Protein AF-A0A9Q0Y7B9-F1 (afdb_monomer)

Nearest PDB structures (foldseek):
  5cr4-assembly1_A  TM=9.325E-01  e=7.398E-06  synthetic construct
  2f7t-assembly1_A-2  TM=8.820E-01  e=1.688E-02  Drosophila mauritiana
  3hos-assembly1_B  TM=8.143E-01  e=3.366E-02  Drosophila mauritiana
  2x74-assembly2_A  TM=7.247E-01  e=6.266E-02  Human spumaretrovirus
  6v3k-assembly1_A-2  TM=7.077E-01  e=2.326E-01  Saccharolobus solfataricus P2

Foldseek 3Di:
DDPQDDFDDDDDPDDDALVNVLVCCVPGVVVRCCVRANPHADEAEDAPDNNCVPPVNVVSCVVVVHHYDDDDHPPPVPDVVVVD

pLDDT: mean 88.16, std 7.99, range [66.19, 97.75]

Secondary structure (DSSP, 8-state):
-BTTBPPPP----S---HHHHHHHIIIIIHHHHHHHHTT---EE-----TTTSSHHHHHHHHHTTPEEP---TT-GGG-GGGG-

Structure (mmCIF, N/CA/C/O b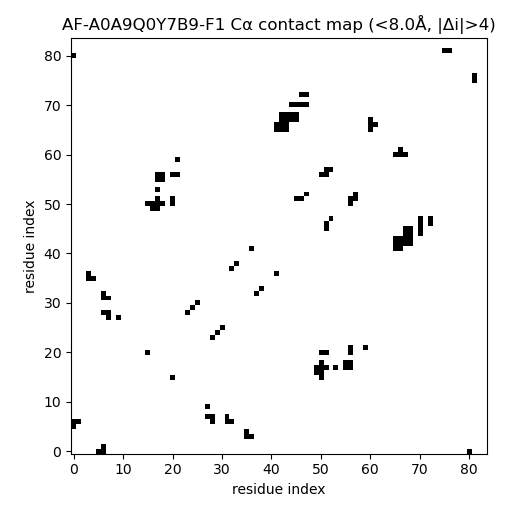ackbone):
data_AF-A0A9Q0Y7B9-F1
#
_entry.id   AF-A0A9Q0Y7B9-F1
#
loop_
_atom_site.group_PDB
_atom_site.id
_atom_site.type_symbol
_atom_site.label_atom_id
_atom_site.label_alt_id
_atom_site.label_comp_id
_atom_site.label_asym_id
_atom_site.label_entity_id
_atom_site.label_seq_id
_atom_site.pdbx_PDB_ins_code
_atom_site.Cartn_x
_atom_site.Cartn_y
_atom_site.Cartn_z
_atom_site.occupancy
_atom_site.B_iso_or_equiv
_atom_site.auth_seq_id
_atom_site.auth_comp_id
_atom_site.auth_asym_id
_atom_site.auth_atom_id
_atom_site.pdbx_PDB_model_num
ATOM 1 N N . MET A 1 1 ? 10.058 4.940 -2.871 1.00 77.25 1 MET A N 1
ATOM 2 C CA . MET A 1 1 ? 11.133 4.595 -3.834 1.00 77.25 1 MET A CA 1
ATOM 3 C C . MET A 1 1 ? 10.869 3.206 -4.374 1.00 77.25 1 MET A C 1
ATOM 5 O O . MET A 1 1 ? 10.110 2.480 -3.750 1.00 77.25 1 MET A O 1
ATOM 9 N N . SER A 1 2 ? 11.480 2.839 -5.490 1.00 86.44 2 SER A N 1
ATOM 10 C CA . SER A 1 2 ? 11.279 1.535 -6.105 1.00 86.44 2 SER A CA 1
ATOM 11 C C . SER A 1 2 ? 12.507 1.138 -6.933 1.00 86.44 2 SER A C 1
ATOM 13 O O . SER A 1 2 ? 13.349 1.991 -7.223 1.00 86.44 2 SER A O 1
ATOM 15 N N . SER A 1 3 ? 12.611 -0.125 -7.349 1.00 84.69 3 SER A N 1
ATOM 16 C CA . SER A 1 3 ? 13.691 -0.577 -8.243 1.00 84.69 3 SER A CA 1
ATOM 17 C C . SER A 1 3 ? 13.673 0.119 -9.611 1.00 84.69 3 SER A C 1
ATOM 19 O O . SER A 1 3 ? 14.720 0.256 -10.236 1.00 84.69 3 SER A O 1
ATOM 21 N N . ALA A 1 4 ? 12.505 0.593 -10.056 1.00 83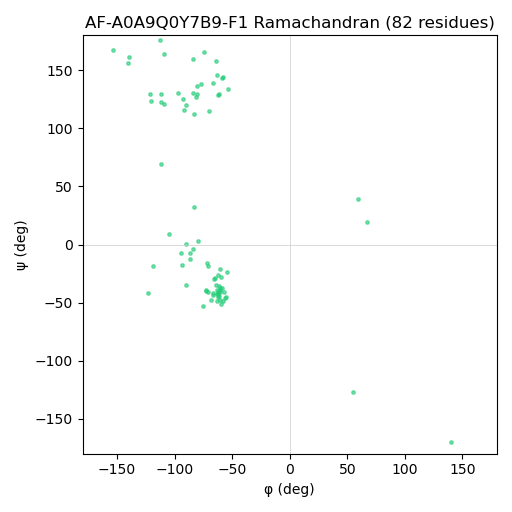.19 4 ALA A N 1
ATOM 22 C CA . ALA A 1 4 ? 12.323 1.306 -11.319 1.00 83.19 4 ALA A CA 1
ATOM 23 C C . ALA A 1 4 ? 12.583 2.822 -11.207 1.00 83.19 4 ALA A C 1
ATOM 25 O O . ALA A 1 4 ? 12.608 3.523 -12.216 1.00 83.19 4 ALA A O 1
ATOM 26 N N . GLY A 1 5 ? 12.784 3.346 -9.991 1.00 84.31 5 GLY A N 1
ATOM 27 C CA . GLY A 1 5 ? 13.047 4.763 -9.754 1.00 84.31 5 GLY A CA 1
ATOM 28 C C . GLY A 1 5 ? 12.345 5.333 -8.524 1.00 84.31 5 GLY A C 1
ATOM 29 O O . GLY A 1 5 ? 11.777 4.622 -7.688 1.00 84.31 5 GLY A O 1
ATOM 30 N N . VAL A 1 6 ? 12.402 6.659 -8.396 1.00 82.94 6 VAL A N 1
ATOM 31 C CA . VAL A 1 6 ? 11.838 7.390 -7.256 1.00 82.94 6 VAL A CA 1
ATOM 32 C C . VAL A 1 6 ? 10.342 7.636 -7.476 1.00 82.94 6 VAL A C 1
ATOM 34 O O . VAL A 1 6 ? 9.918 8.106 -8.527 1.00 82.94 6 VAL A O 1
ATOM 37 N N . VAL A 1 7 ? 9.556 7.306 -6.452 1.00 83.00 7 VAL A N 1
ATOM 38 C CA . VAL A 1 7 ? 8.107 7.556 -6.360 1.00 83.00 7 VAL A CA 1
ATOM 39 C C . VAL A 1 7 ? 7.883 8.982 -5.845 1.00 83.00 7 VAL A C 1
ATOM 41 O O . VAL A 1 7 ? 8.788 9.555 -5.239 1.00 83.00 7 VAL A O 1
ATOM 44 N N . LEU A 1 8 ? 6.703 9.566 -6.065 1.00 85.50 8 LEU A N 1
ATOM 45 C CA . LEU A 1 8 ? 6.405 10.927 -5.620 1.00 85.50 8 LEU A CA 1
ATOM 46 C C . LEU A 1 8 ? 6.665 11.132 -4.112 1.00 85.50 8 LEU A C 1
ATOM 48 O O . LEU A 1 8 ? 6.236 10.335 -3.277 1.00 85.50 8 LEU A O 1
ATOM 52 N N . LEU A 1 9 ? 7.331 12.238 -3.767 1.00 84.25 9 LEU A N 1
ATOM 53 C CA . LEU A 1 9 ? 7.520 12.680 -2.387 1.00 84.25 9 LEU A CA 1
ATOM 54 C C . LEU A 1 9 ? 6.367 13.603 -1.975 1.00 84.25 9 LEU A C 1
ATOM 56 O O . LEU A 1 9 ? 6.175 14.661 -2.574 1.00 84.25 9 LEU A O 1
ATOM 60 N N . CYS A 1 10 ? 5.626 13.221 -0.935 1.00 82.81 10 CYS A N 1
ATOM 61 C CA . CYS A 1 10 ? 4.529 14.017 -0.387 1.00 82.81 10 CYS A CA 1
ATOM 62 C C . CYS A 1 10 ? 4.882 14.534 1.016 1.00 82.81 10 CYS A C 1
ATOM 64 O O . CYS A 1 10 ? 5.175 13.753 1.919 1.00 82.81 10 CYS A O 1
ATOM 66 N N . PHE A 1 11 ? 4.850 15.858 1.206 1.00 85.06 11 PHE A N 1
ATOM 67 C CA . PHE A 1 11 ? 5.077 16.488 2.509 1.00 85.06 11 PHE A CA 1
ATOM 68 C C . PHE A 1 11 ? 3.756 16.676 3.249 1.00 85.06 11 PHE A C 1
ATOM 70 O O . PHE A 1 11 ? 2.911 17.474 2.841 1.00 85.06 11 PHE A O 1
ATOM 77 N N . ILE A 1 12 ? 3.607 15.992 4.381 1.00 84.00 12 ILE A N 1
ATOM 78 C CA . ILE A 1 12 ? 2.379 16.021 5.176 1.00 84.00 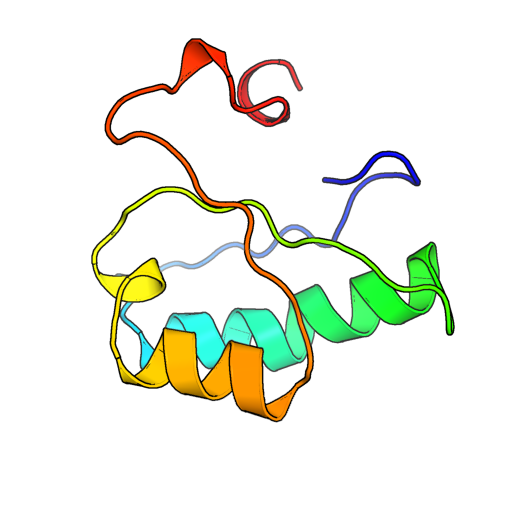12 ILE A CA 1
ATOM 79 C C . ILE A 1 12 ? 2.645 16.803 6.459 1.00 84.00 12 ILE A C 1
ATOM 81 O O . ILE A 1 12 ? 3.529 16.467 7.242 1.00 84.00 12 ILE A O 1
ATOM 85 N N . LYS A 1 13 ? 1.882 17.882 6.667 1.00 82.94 13 LYS A N 1
ATOM 86 C CA . LYS A 1 13 ? 2.044 18.778 7.827 1.00 82.94 13 LYS A CA 1
ATOM 87 C C . LYS A 1 13 ? 1.274 18.321 9.069 1.00 82.94 13 LYS A C 1
ATOM 89 O O . LYS A 1 13 ? 1.484 18.868 10.147 1.00 82.94 13 LYS A O 1
ATOM 94 N N . SER A 1 14 ? 0.363 17.364 8.921 1.00 84.19 14 SER A N 1
ATOM 95 C CA . SER A 1 14 ? -0.505 16.860 9.986 1.00 84.19 14 SER A CA 1
ATOM 96 C C . SER A 1 14 ? -0.119 15.449 10.419 1.00 84.19 14 SER A C 1
ATOM 98 O O . SER A 1 14 ? 0.571 14.720 9.710 1.00 84.19 14 SER A O 1
ATOM 100 N N . ARG A 1 15 ? -0.615 15.030 11.588 1.00 87.50 15 ARG A N 1
ATOM 101 C CA . ARG A 1 15 ? -0.506 13.634 12.019 1.00 87.50 15 ARG A CA 1
ATOM 102 C C . ARG A 1 15 ? -1.241 12.734 11.025 1.00 87.50 15 ARG A C 1
ATOM 104 O O . ARG A 1 15 ? -2.406 12.979 10.721 1.00 87.50 15 ARG A O 1
ATOM 111 N N . ILE A 1 16 ? -0.563 11.691 10.565 1.00 91.12 16 ILE A N 1
ATOM 112 C CA . ILE A 1 16 ? -1.130 10.708 9.644 1.00 91.12 16 ILE A CA 1
ATOM 113 C C . ILE A 1 16 ? -1.962 9.707 10.450 1.00 91.12 16 ILE A C 1
ATOM 115 O O . ILE A 1 16 ? -1.494 9.133 11.435 1.00 91.12 16 ILE A O 1
ATOM 119 N N . ASN A 1 17 ? -3.213 9.524 10.040 1.00 94.31 17 ASN A N 1
ATOM 120 C CA . ASN A 1 17 ? -4.071 8.426 10.474 1.00 94.31 17 ASN A CA 1
ATOM 121 C C . ASN A 1 17 ? -4.341 7.496 9.279 1.00 94.31 17 ASN A C 1
ATOM 123 O O . ASN A 1 17 ? -3.920 7.788 8.163 1.00 94.31 17 ASN A O 1
ATOM 127 N N . ALA A 1 18 ? -5.048 6.389 9.505 1.00 94.94 18 ALA A N 1
ATOM 128 C CA . ALA A 1 18 ? -5.321 5.412 8.451 1.00 94.94 18 ALA A CA 1
ATOM 129 C C . ALA A 1 18 ? -6.074 6.002 7.242 1.00 94.94 18 ALA A C 1
ATOM 131 O O . ALA A 1 18 ? -5.761 5.650 6.113 1.00 94.94 18 ALA A O 1
ATOM 132 N N . ALA A 1 19 ? -7.021 6.921 7.459 1.00 95.38 19 ALA A N 1
ATOM 133 C CA . ALA A 1 19 ? -7.785 7.536 6.370 1.00 95.38 19 ALA A CA 1
ATOM 134 C C . ALA A 1 19 ? -6.904 8.448 5.502 1.00 95.38 19 ALA A C 1
ATOM 136 O O . ALA A 1 19 ? -6.870 8.294 4.288 1.00 95.38 19 ALA A O 1
ATOM 137 N N . ILE A 1 20 ? -6.115 9.325 6.132 1.00 94.44 20 ILE A N 1
ATOM 138 C CA . ILE A 1 20 ? -5.151 10.185 5.426 1.00 94.44 20 ILE A CA 1
ATOM 139 C C . ILE A 1 20 ? -4.122 9.326 4.685 1.00 94.44 20 ILE A C 1
ATOM 141 O O . ILE A 1 20 ? -3.731 9.644 3.568 1.00 94.44 20 ILE A O 1
ATOM 145 N N . TYR A 1 21 ? -3.683 8.223 5.294 1.00 95.12 21 TYR A N 1
ATOM 146 C CA . TYR A 1 21 ? -2.762 7.296 4.647 1.00 95.12 21 TYR A CA 1
ATOM 147 C C . TYR A 1 21 ? -3.359 6.673 3.380 1.00 95.12 21 TYR A C 1
ATOM 149 O O . TYR A 1 21 ? -2.696 6.654 2.350 1.00 95.12 21 TYR A O 1
ATOM 157 N N . GLN A 1 22 ? -4.621 6.245 3.417 1.00 96.12 22 GLN A N 1
ATOM 158 C CA . GLN A 1 22 ? -5.316 5.721 2.237 1.00 96.12 22 GLN A CA 1
ATOM 159 C C . GLN A 1 22 ? -5.448 6.777 1.134 1.00 96.12 22 GLN A C 1
ATOM 161 O O . GLN A 1 22 ? -5.181 6.467 -0.020 1.00 96.12 22 GLN A O 1
ATOM 166 N N . GLU A 1 23 ? -5.749 8.035 1.473 1.00 95.31 23 GLU A N 1
ATOM 167 C CA . GLU A 1 23 ? -5.745 9.137 0.494 1.00 95.31 23 GLU A CA 1
ATOM 168 C C . GLU A 1 23 ? -4.362 9.334 -0.146 1.00 95.31 23 GLU A C 1
ATOM 170 O O . GLU A 1 23 ? -4.252 9.621 -1.338 1.00 95.31 23 GLU A O 1
ATOM 175 N N . ILE A 1 24 ? -3.288 9.159 0.629 1.00 93.94 24 ILE A N 1
ATOM 176 C CA . ILE A 1 24 ? -1.923 9.247 0.107 1.00 93.94 24 ILE A CA 1
ATOM 177 C C . ILE A 1 24 ? -1.634 8.099 -0.862 1.00 93.94 24 ILE A C 1
ATOM 179 O O . ILE A 1 24 ? -1.039 8.324 -1.920 1.00 93.94 24 ILE A O 1
ATOM 183 N N . LEU A 1 25 ? -2.046 6.879 -0.515 1.00 94.62 25 LEU A N 1
ATOM 184 C CA . LEU A 1 25 ? -1.889 5.719 -1.386 1.00 94.62 25 LEU A CA 1
ATOM 185 C C . LEU A 1 25 ? -2.649 5.918 -2.705 1.00 94.62 25 LEU A C 1
ATOM 187 O O . LEU A 1 25 ? -2.064 5.773 -3.779 1.00 94.62 25 LEU A O 1
ATOM 191 N N . GLU A 1 26 ? -3.904 6.348 -2.615 1.00 96.19 26 GLU A N 1
ATOM 192 C CA . GLU A 1 26 ? -4.789 6.596 -3.751 1.00 96.19 26 GLU A CA 1
ATOM 193 C C . GLU A 1 26 ? -4.223 7.652 -4.708 1.00 96.19 26 GLU A C 1
ATOM 195 O O . GLU A 1 26 ? -4.124 7.441 -5.915 1.00 96.19 26 GLU A O 1
ATOM 200 N N . HIS A 1 27 ? -3.820 8.808 -4.175 1.00 93.88 27 HIS A N 1
ATOM 201 C CA . HIS A 1 27 ? -3.504 9.970 -5.004 1.00 93.88 27 HIS A CA 1
ATOM 202 C C . HIS A 1 27 ? -2.030 10.094 -5.382 1.00 93.88 27 HIS A C 1
ATOM 204 O O . HIS A 1 27 ? -1.705 10.825 -6.319 1.00 93.88 27 HIS A O 1
ATOM 210 N N . PHE A 1 28 ? -1.129 9.409 -4.676 1.00 92.12 28 PHE A N 1
ATOM 211 C CA . PHE A 1 28 ? 0.308 9.526 -4.922 1.00 92.12 28 PHE A CA 1
ATOM 212 C C . PHE A 1 28 ? 0.977 8.192 -5.234 1.00 92.12 28 PHE A C 1
ATOM 214 O O . PHE A 1 28 ? 1.815 8.149 -6.139 1.00 92.12 28 PHE A O 1
ATOM 221 N N . MET A 1 29 ? 0.627 7.113 -4.529 1.00 93.25 29 MET A N 1
ATOM 222 C CA . MET A 1 29 ? 1.254 5.809 -4.757 1.00 93.25 29 MET A CA 1
ATOM 223 C C . MET A 1 29 ? 0.739 5.163 -6.046 1.00 93.25 29 MET A C 1
ATOM 225 O O . MET A 1 29 ? 1.567 4.876 -6.909 1.00 93.25 29 MET A O 1
ATOM 229 N N . LEU A 1 30 ? -0.582 5.028 -6.236 1.00 93.56 30 LEU A N 1
ATOM 230 C CA . LEU A 1 30 ? -1.146 4.372 -7.427 1.00 93.56 30 LEU A CA 1
ATOM 231 C C . LEU A 1 30 ? -0.714 5.033 -8.748 1.00 93.56 30 LEU A C 1
ATOM 233 O O . LEU A 1 30 ? -0.206 4.319 -9.611 1.00 93.56 30 LEU A O 1
ATOM 237 N N . PRO A 1 31 ? -0.786 6.371 -8.923 1.00 93.88 31 PRO A N 1
ATOM 238 C CA . PRO A 1 31 ? -0.349 6.995 -10.175 1.00 93.88 31 PRO A CA 1
ATOM 239 C C . PRO A 1 31 ? 1.158 6.853 -10.413 1.00 93.88 31 PRO A C 1
ATOM 241 O O . PRO A 1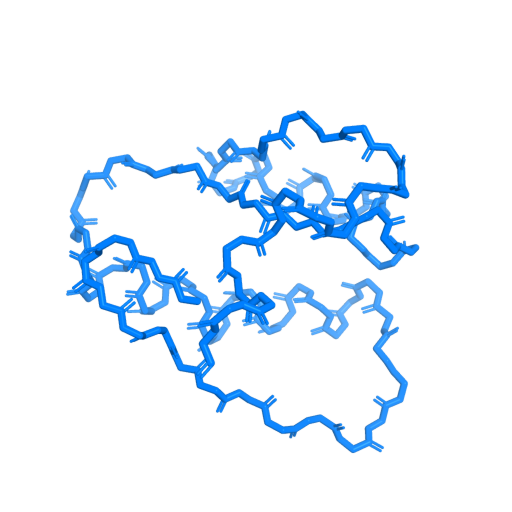 31 ? 1.622 6.816 -11.551 1.00 93.88 31 PRO A O 1
ATOM 244 N N . SER A 1 32 ? 1.948 6.790 -9.337 1.00 92.06 32 SER A N 1
ATOM 245 C CA . SER A 1 32 ? 3.386 6.553 -9.459 1.00 92.06 32 SER A CA 1
ATOM 246 C C . SER A 1 32 ? 3.686 5.109 -9.843 1.00 92.06 32 SER A C 1
ATOM 248 O O . SER A 1 32 ? 4.592 4.881 -10.639 1.00 92.06 32 SER A O 1
ATOM 250 N N . ALA A 1 33 ? 2.946 4.150 -9.284 1.00 92.31 33 ALA A N 1
ATOM 251 C CA . ALA A 1 33 ? 3.069 2.742 -9.625 1.00 92.31 33 ALA A CA 1
ATOM 252 C C . ALA A 1 33 ? 2.691 2.512 -11.092 1.00 92.31 33 ALA A C 1
ATOM 254 O O . ALA A 1 33 ? 3.501 1.959 -11.825 1.00 92.31 33 ALA A O 1
ATOM 255 N N . ASP A 1 34 ? 1.559 3.053 -11.545 1.00 93.12 34 ASP A N 1
ATOM 256 C CA . ASP A 1 34 ? 1.130 3.008 -12.949 1.00 93.12 34 ASP A CA 1
ATOM 257 C C . ASP A 1 34 ? 2.200 3.589 -13.890 1.00 93.12 34 ASP A C 1
ATOM 259 O O . ASP A 1 34 ? 2.606 2.967 -14.868 1.00 93.12 34 ASP A O 1
ATOM 263 N N . LYS A 1 35 ? 2.784 4.740 -13.539 1.00 93.19 35 LYS A N 1
ATOM 264 C CA . LYS A 1 35 ? 3.855 5.348 -14.340 1.00 93.19 35 LYS A CA 1
ATOM 265 C C . LYS A 1 35 ? 5.138 4.507 -14.408 1.00 93.19 35 LYS A C 1
ATOM 267 O O . LYS A 1 35 ? 5.856 4.583 -15.406 1.00 93.19 35 LYS A O 1
ATOM 272 N N . LEU A 1 36 ? 5.488 3.800 -13.335 1.00 92.44 36 LEU A N 1
ATOM 273 C CA . LEU A 1 36 ? 6.752 3.059 -13.227 1.00 92.44 36 LEU A CA 1
ATOM 274 C C . LEU A 1 36 ? 6.642 1.617 -13.727 1.00 92.44 36 LEU A C 1
ATOM 276 O O . LEU A 1 36 ? 7.606 1.091 -14.279 1.00 92.44 36 LEU A O 1
ATOM 280 N N . TYR A 1 37 ? 5.488 0.995 -13.515 1.00 91.56 37 TYR A N 1
ATOM 281 C CA . TYR A 1 37 ? 5.260 -0.431 -13.713 1.00 91.56 37 TYR A CA 1
ATOM 282 C C . TYR A 1 37 ? 4.194 -0.725 -14.772 1.00 91.56 37 TYR A C 1
ATOM 284 O O . TYR A 1 37 ? 4.188 -1.827 -15.317 1.00 91.56 37 TYR A O 1
ATOM 292 N N . GLY A 1 38 ? 3.345 0.247 -15.124 1.00 91.06 38 GLY A N 1
ATOM 293 C CA . GLY A 1 38 ? 2.194 0.029 -15.998 1.00 91.06 38 GLY A CA 1
ATOM 294 C C . GLY A 1 38 ? 1.311 -1.087 -15.448 1.00 91.06 38 GLY A C 1
ATOM 295 O O . GLY A 1 38 ? 0.982 -1.095 -14.265 1.00 91.06 38 GLY A O 1
ATOM 296 N N . ASP A 1 39 ? 1.020 -2.075 -16.293 1.00 89.69 39 ASP A N 1
ATOM 297 C CA . ASP A 1 39 ? 0.210 -3.247 -15.938 1.00 89.69 39 ASP A CA 1
ATOM 298 C C . ASP A 1 39 ? 0.983 -4.332 -15.157 1.00 89.69 39 ASP A C 1
ATOM 300 O O . ASP A 1 39 ? 0.448 -5.412 -14.909 1.00 89.69 39 ASP A O 1
ATOM 304 N N . ALA 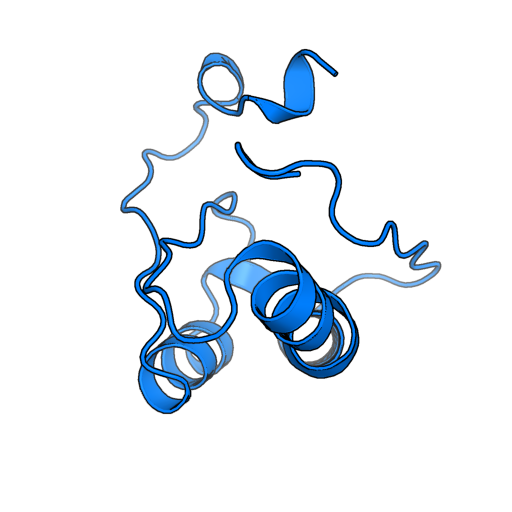A 1 40 ? 2.261 -4.115 -14.824 1.00 90.19 40 ALA A N 1
ATOM 305 C CA . ALA A 1 40 ? 3.048 -5.107 -14.098 1.00 90.19 40 ALA A CA 1
ATOM 306 C C . ALA A 1 40 ? 2.702 -5.133 -12.601 1.00 90.19 40 ALA A C 1
ATOM 308 O O . ALA A 1 40 ? 2.607 -4.093 -11.946 1.00 90.19 40 ALA A O 1
ATOM 309 N N . ASP A 1 41 ? 2.611 -6.342 -12.043 1.00 90.69 41 ASP A N 1
ATOM 310 C CA . ASP A 1 41 ? 2.402 -6.542 -10.611 1.00 90.69 41 ASP A CA 1
ATOM 311 C C . ASP A 1 41 ? 3.571 -5.992 -9.780 1.00 90.69 41 ASP A C 1
ATOM 313 O O . ASP A 1 41 ? 4.746 -6.087 -10.158 1.00 90.69 41 ASP A O 1
ATOM 317 N N . PHE A 1 42 ? 3.256 -5.481 -8.589 1.00 92.31 42 PHE A N 1
ATOM 318 C CA . PHE A 1 42 ? 4.245 -5.041 -7.610 1.00 92.31 42 PHE A CA 1
ATOM 319 C C . PHE A 1 42 ? 3.845 -5.425 -6.182 1.00 92.31 42 PHE A C 1
ATOM 321 O O . PHE A 1 42 ? 2.690 -5.721 -5.880 1.00 92.31 42 PHE A O 1
ATOM 328 N N . ILE A 1 43 ? 4.836 -5.409 -5.290 1.00 93.12 43 ILE A N 1
ATOM 329 C CA . ILE A 1 43 ? 4.657 -5.652 -3.857 1.00 93.12 43 ILE A CA 1
ATOM 330 C C . ILE A 1 43 ? 4.938 -4.345 -3.115 1.00 93.12 43 ILE A C 1
ATOM 332 O O . ILE A 1 43 ? 5.979 -3.720 -3.325 1.00 93.12 43 ILE A O 1
ATOM 336 N N . SER A 1 44 ? 4.017 -3.940 -2.242 1.00 92.00 44 SER A N 1
ATOM 337 C CA . SER A 1 44 ? 4.198 -2.804 -1.336 1.00 92.00 44 SER A CA 1
ATOM 338 C C . SER A 1 44 ? 5.029 -3.220 -0.121 1.00 92.00 44 SER A C 1
ATOM 340 O O . SER A 1 44 ? 4.797 -4.278 0.459 1.00 92.00 44 SER A O 1
ATOM 342 N N . GLN A 1 45 ? 5.985 -2.388 0.288 1.00 91.25 45 GLN A N 1
ATOM 343 C CA . GLN A 1 45 ? 6.726 -2.546 1.539 1.00 91.25 45 GLN A CA 1
ATOM 344 C C . GLN A 1 45 ? 6.504 -1.303 2.401 1.00 91.25 45 GLN A C 1
ATOM 346 O O . GLN A 1 45 ? 6.815 -0.187 1.982 1.00 91.25 45 GLN A O 1
ATOM 351 N N . GLU A 1 46 ? 6.008 -1.503 3.620 1.00 89.12 46 GLU A N 1
ATOM 352 C CA . GLU A 1 46 ? 5.729 -0.441 4.586 1.00 89.12 46 GLU A CA 1
ATOM 353 C C . GLU A 1 46 ? 6.123 -0.868 6.007 1.00 89.12 46 GLU A C 1
ATOM 355 O O . GLU A 1 46 ? 6.238 -2.056 6.312 1.00 89.12 46 GLU A O 1
ATOM 360 N N . ASP A 1 47 ? 6.381 0.107 6.881 1.00 86.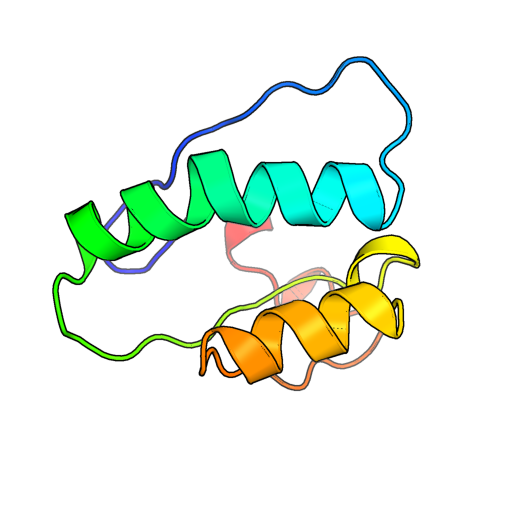00 47 ASP A N 1
ATOM 361 C CA . ASP A 1 47 ? 6.644 -0.166 8.293 1.00 86.00 47 ASP A CA 1
ATOM 362 C C . ASP A 1 47 ? 5.353 -0.534 9.049 1.00 86.00 47 ASP A C 1
ATOM 364 O O . ASP A 1 47 ? 4.235 -0.301 8.589 1.00 86.00 47 ASP A O 1
ATOM 368 N N . LEU A 1 48 ? 5.489 -1.086 10.255 1.00 86.06 48 LEU A N 1
ATOM 369 C CA . LEU A 1 48 ? 4.344 -1.532 11.054 1.00 86.06 48 LEU A CA 1
ATOM 370 C C . LEU A 1 48 ? 3.672 -0.405 11.861 1.00 86.06 48 LEU A C 1
ATOM 372 O O . LEU A 1 48 ? 3.176 -0.644 12.966 1.00 86.06 48 LEU A O 1
ATOM 376 N N . THR A 1 49 ? 3.652 0.834 11.363 1.00 86.44 49 THR A N 1
ATOM 377 C CA . THR A 1 49 ? 2.977 1.923 12.084 1.00 86.44 49 THR A CA 1
ATOM 378 C C . THR A 1 49 ? 1.458 1.684 12.195 1.00 86.44 49 THR A C 1
ATOM 380 O O . THR A 1 49 ? 0.859 0.939 11.408 1.00 86.44 49 THR A O 1
ATOM 383 N N . PRO A 1 50 ? 0.771 2.307 13.177 1.00 90.25 50 PRO A N 1
ATOM 384 C CA . PRO A 1 50 ? -0.661 2.075 13.388 1.00 90.25 50 PRO A CA 1
ATOM 385 C C . PRO A 1 50 ? -1.559 2.422 12.191 1.00 90.25 50 PRO A C 1
ATOM 387 O O . PRO A 1 50 ? -2.628 1.835 12.047 1.00 90.25 50 PRO A O 1
ATOM 390 N N . ALA A 1 51 ? -1.159 3.375 11.341 1.00 92.19 51 ALA A N 1
ATOM 391 C CA . ALA A 1 51 ? -1.923 3.741 10.146 1.00 92.19 51 ALA A CA 1
ATOM 392 C C . ALA A 1 51 ? -1.824 2.665 9.050 1.00 92.19 51 ALA A C 1
ATOM 394 O O . ALA A 1 51 ? -2.833 2.339 8.428 1.00 92.19 51 ALA A O 1
ATOM 395 N N . HIS A 1 52 ? -0.637 2.086 8.876 1.00 90.88 52 HIS A N 1
ATOM 396 C CA . HIS A 1 52 ? -0.328 1.038 7.898 1.00 90.88 52 HIS A CA 1
ATOM 397 C C . HIS A 1 52 ? -0.978 -0.299 8.283 1.00 90.88 52 HIS A C 1
ATOM 399 O O . HIS A 1 52 ? -1.596 -0.995 7.483 1.00 90.88 52 HIS A O 1
ATOM 405 N N . THR A 1 53 ? -0.947 -0.623 9.577 1.00 91.50 53 THR A N 1
ATOM 406 C CA . THR A 1 53 ? -1.497 -1.881 10.108 1.00 91.50 53 THR A CA 1
ATOM 407 C C . THR A 1 53 ? -3.004 -1.843 10.386 1.00 91.50 53 THR A C 1
ATOM 409 O O . THR A 1 53 ? -3.587 -2.874 10.745 1.00 91.50 53 THR A O 1
ATOM 412 N N . ALA A 1 54 ? -3.656 -0.687 10.209 1.00 95.06 54 ALA A N 1
ATOM 413 C CA . ALA A 1 54 ? -5.088 -0.526 10.429 1.00 95.06 54 ALA A CA 1
ATOM 414 C C . ALA A 1 54 ? -5.910 -1.469 9.539 1.00 95.06 54 ALA A C 1
ATOM 416 O O . ALA A 1 54 ? -5.596 -1.694 8.371 1.00 95.06 54 ALA A O 1
ATOM 417 N N . LYS A 1 55 ? -7.025 -1.985 10.073 1.00 96.38 55 LYS A N 1
ATOM 418 C CA . LYS A 1 55 ? -7.908 -2.896 9.327 1.00 96.38 55 LYS A CA 1
ATOM 419 C C . LYS A 1 55 ? -8.408 -2.275 8.020 1.00 96.38 55 LYS A C 1
ATOM 421 O O . LYS A 1 55 ? -8.435 -2.964 7.011 1.00 96.38 55 LYS A O 1
ATOM 426 N N . SER A 1 56 ? -8.771 -0.992 8.039 1.00 97.38 56 SER A N 1
ATOM 427 C CA . SER A 1 56 ? -9.220 -0.278 6.840 1.00 97.38 56 SER A CA 1
ATOM 428 C C . SER A 1 56 ? -8.120 -0.179 5.784 1.00 97.38 56 SER A C 1
ATOM 430 O O . SER A 1 56 ? -8.405 -0.378 4.613 1.00 97.38 56 SER A O 1
AT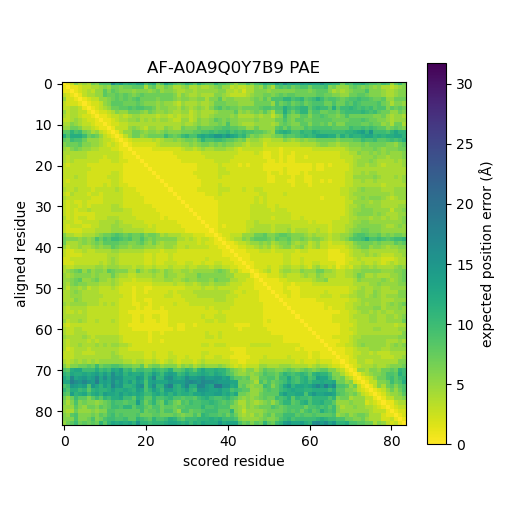OM 432 N N . THR A 1 57 ? -6.868 0.039 6.188 1.00 96.62 57 THR A N 1
ATOM 433 C CA . THR A 1 57 ? -5.724 0.087 5.265 1.00 96.62 57 THR A CA 1
ATOM 434 C C . THR A 1 57 ? -5.461 -1.281 4.643 1.00 96.62 57 THR A C 1
ATOM 436 O O . THR A 1 57 ? -5.295 -1.387 3.434 1.00 96.62 57 THR A O 1
ATOM 439 N N . LYS A 1 58 ? -5.537 -2.358 5.436 1.00 95.00 58 LYS A N 1
ATOM 440 C CA . LYS A 1 58 ? -5.451 -3.730 4.909 1.00 95.00 58 LYS A CA 1
ATOM 441 C C . LYS A 1 58 ? -6.574 -4.045 3.919 1.00 95.00 58 LYS A C 1
ATOM 443 O O . LYS A 1 58 ? -6.330 -4.698 2.912 1.00 95.00 58 LYS A O 1
ATOM 448 N N . THR A 1 59 ? -7.799 -3.602 4.203 1.00 97.25 59 THR A N 1
ATOM 449 C CA . THR A 1 59 ? -8.922 -3.728 3.263 1.00 97.25 59 THR A CA 1
ATOM 450 C C . THR A 1 59 ? -8.649 -2.948 1.981 1.00 97.25 59 THR A C 1
ATOM 452 O O . THR A 1 59 ? -8.795 -3.526 0.915 1.00 97.25 59 THR A O 1
ATOM 455 N N . TRP A 1 60 ? -8.156 -1.710 2.077 1.00 97.75 60 TRP A N 1
ATOM 456 C CA . TRP A 1 60 ? -7.804 -0.902 0.909 1.00 97.75 60 TRP A CA 1
ATOM 457 C C . TRP A 1 60 ? -6.792 -1.619 0.000 1.00 97.75 60 TRP A C 1
ATOM 459 O O . TRP A 1 60 ? -7.028 -1.710 -1.199 1.00 97.75 60 TRP A O 1
ATOM 469 N N . PHE A 1 61 ? -5.724 -2.213 0.549 1.00 96.50 61 PHE A N 1
ATOM 470 C CA . PHE A 1 61 ? -4.759 -2.978 -0.257 1.00 96.50 61 PHE A CA 1
ATOM 471 C C . PHE A 1 61 ? -5.386 -4.199 -0.939 1.00 96.50 61 PHE A C 1
ATOM 473 O O . PHE A 1 61 ? -5.135 -4.434 -2.120 1.00 96.50 61 PHE A O 1
ATOM 480 N N . ASN A 1 62 ? -6.232 -4.947 -0.222 1.00 96.25 62 ASN A N 1
ATOM 481 C CA . ASN A 1 62 ? -6.939 -6.095 -0.792 1.00 96.25 62 ASN A CA 1
ATOM 482 C C . ASN A 1 62 ? -7.894 -5.684 -1.922 1.00 96.25 62 ASN A C 1
ATOM 484 O O . ASN A 1 62 ? -7.930 -6.354 -2.951 1.00 96.25 62 ASN A O 1
ATOM 488 N N . ASP A 1 63 ? -8.632 -4.586 -1.749 1.00 96.94 63 ASP A N 1
ATOM 489 C CA . ASP A 1 63 ? -9.582 -4.078 -2.747 1.00 96.94 63 ASP A CA 1
ATOM 490 C C . ASP A 1 63 ? -8.866 -3.620 -4.030 1.00 96.94 63 ASP A C 1
ATOM 492 O O . ASP A 1 63 ? -9.424 -3.733 -5.120 1.00 96.94 63 ASP A O 1
ATOM 496 N N . HIS A 1 64 ? -7.611 -3.174 -3.912 1.00 94.50 64 HIS A N 1
ATOM 497 C CA . HIS A 1 64 ? -6.751 -2.799 -5.040 1.00 94.50 64 HIS A CA 1
ATOM 498 C C . HIS A 1 64 ? -5.905 -3.960 -5.586 1.00 94.50 64 HIS A C 1
ATOM 500 O O . HIS A 1 64 ? -5.136 -3.761 -6.522 1.00 94.50 64 HIS A O 1
ATOM 506 N N . GLY A 1 65 ? -6.014 -5.167 -5.017 1.00 94.62 65 GLY A N 1
ATOM 507 C CA . GLY A 1 65 ? -5.233 -6.333 -5.444 1.00 94.62 65 GLY A CA 1
ATOM 508 C C . GLY A 1 65 ? -3.728 -6.220 -5.176 1.00 94.62 65 GLY A C 1
ATOM 509 O O . GLY A 1 65 ? -2.939 -6.940 -5.782 1.00 94.62 65 GLY A O 1
ATOM 510 N N . ILE A 1 66 ? -3.314 -5.331 -4.271 1.00 94.94 66 ILE A N 1
ATOM 511 C CA . ILE A 1 66 ? -1.903 -5.064 -3.990 1.00 94.94 66 ILE A CA 1
ATOM 512 C C . ILE A 1 66 ? -1.440 -5.940 -2.832 1.00 94.94 66 ILE A C 1
ATOM 514 O O . ILE A 1 66 ? -1.991 -5.907 -1.730 1.00 94.94 66 ILE A O 1
ATOM 518 N N . THR A 1 67 ? -0.370 -6.698 -3.065 1.00 94.62 67 THR A N 1
ATOM 519 C CA . THR A 1 67 ? 0.265 -7.497 -2.015 1.00 94.62 67 THR A CA 1
ATOM 520 C C . THR A 1 67 ? 1.179 -6.617 -1.169 1.00 94.62 67 THR A C 1
ATOM 522 O O . THR A 1 67 ? 2.046 -5.924 -1.700 1.00 94.62 67 THR A O 1
ATOM 525 N N . VAL A 1 68 ? 1.021 -6.678 0.154 1.00 92.81 68 VAL A N 1
ATOM 526 C CA . VAL A 1 68 ? 1.939 -6.050 1.115 1.00 92.81 68 VAL A CA 1
ATOM 527 C C . VAL A 1 68 ? 2.934 -7.100 1.604 1.00 92.81 68 VAL A C 1
ATOM 529 O O . VAL A 1 68 ? 2.541 -8.204 1.986 1.00 92.81 68 VAL A O 1
ATOM 532 N N . LEU A 1 69 ? 4.224 -6.771 1.576 1.00 91.00 69 LEU A N 1
ATOM 533 C CA . LEU A 1 69 ? 5.302 -7.630 2.053 1.00 91.00 69 LEU A CA 1
ATOM 534 C C . LEU A 1 69 ? 5.145 -7.887 3.555 1.00 91.00 69 LEU A C 1
ATOM 536 O O . LEU A 1 69 ? 5.042 -6.947 4.343 1.00 91.00 69 LEU A O 1
ATOM 540 N N . ASP A 1 70 ? 5.186 -9.158 3.959 1.00 84.06 70 ASP A N 1
ATOM 541 C CA . ASP A 1 70 ? 5.191 -9.510 5.378 1.00 84.06 70 ASP A CA 1
ATOM 542 C C . ASP A 1 70 ? 6.537 -9.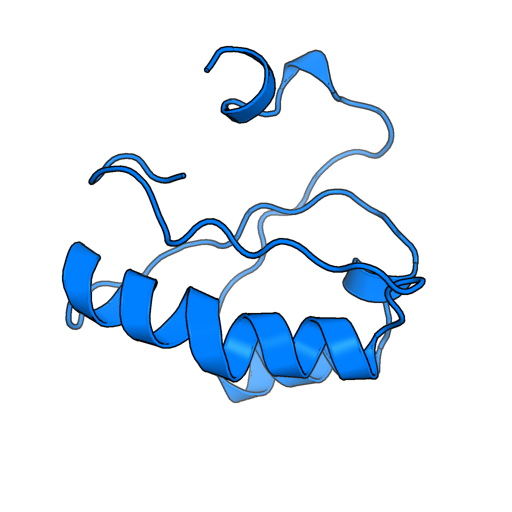114 6.001 1.00 84.06 70 ASP A C 1
ATOM 544 O O . ASP A 1 70 ? 7.598 -9.618 5.614 1.00 84.06 70 ASP A O 1
ATOM 548 N N . TRP A 1 71 ? 6.501 -8.154 6.925 1.00 79.69 71 TRP A N 1
ATOM 549 C CA . TRP A 1 71 ? 7.690 -7.501 7.460 1.00 79.69 71 TRP A CA 1
ATOM 550 C C . TRP A 1 71 ? 7.807 -7.669 8.977 1.00 79.69 71 TRP A C 1
ATOM 552 O O . TRP A 1 71 ? 6.862 -7.347 9.704 1.00 79.69 71 TRP A O 1
ATOM 562 N N . PRO A 1 72 ? 8.966 -8.111 9.500 1.00 74.69 72 PRO A N 1
ATOM 563 C CA . PRO A 1 72 ? 9.177 -8.184 10.939 1.00 74.69 72 PRO A CA 1
ATOM 564 C C . PRO A 1 72 ? 9.207 -6.786 11.574 1.00 74.69 72 PRO A C 1
ATOM 566 O O . PRO A 1 72 ? 9.808 -5.844 11.057 1.00 74.69 72 PRO A O 1
ATOM 569 N N . ALA A 1 73 ? 8.574 -6.653 12.742 1.00 69.94 73 ALA A N 1
ATOM 570 C CA . ALA A 1 73 ? 8.598 -5.413 13.513 1.00 69.94 73 ALA A CA 1
ATOM 571 C C . ALA A 1 73 ? 10.036 -4.998 13.870 1.00 69.94 73 ALA A C 1
ATOM 573 O O . ALA A 1 73 ? 10.855 -5.847 14.216 1.00 69.94 73 ALA A O 1
ATOM 574 N N . ASN A 1 74 ? 10.311 -3.688 13.884 1.00 66.19 74 ASN A N 1
ATOM 575 C CA . ASN A 1 74 ? 11.589 -3.108 14.323 1.00 66.19 74 ASN A CA 1
ATOM 576 C C . ASN A 1 74 ? 12.827 -3.583 13.536 1.00 66.19 74 ASN A C 1
ATOM 578 O O . ASN A 1 74 ? 13.889 -3.781 14.122 1.00 66.19 74 ASN A O 1
ATOM 582 N N . SER A 1 75 ? 12.713 -3.737 12.215 1.00 72.06 75 SER A N 1
ATOM 583 C CA . SER A 1 75 ? 13.859 -3.979 11.320 1.00 72.06 75 SER A CA 1
ATOM 584 C C . SER A 1 75 ? 14.109 -2.783 10.388 1.00 72.06 75 SER A C 1
ATOM 586 O O . SER A 1 75 ? 13.816 -2.883 9.192 1.00 72.06 75 SER A O 1
ATOM 588 N N . PRO A 1 76 ? 14.577 -1.632 10.922 1.00 67.94 76 PRO A N 1
ATOM 589 C CA . PRO A 1 76 ? 14.897 -0.452 10.111 1.00 67.94 76 PRO A CA 1
ATOM 590 C C . PRO A 1 76 ? 16.015 -0.752 9.099 1.00 67.94 76 PRO A C 1
ATOM 592 O O . PRO A 1 76 ? 15.910 -0.394 7.931 1.00 67.94 76 PRO A O 1
ATOM 595 N N . ASP A 1 77 ? 16.984 -1.584 9.501 1.00 76.31 77 ASP A N 1
ATOM 596 C CA . ASP A 1 77 ? 18.140 -2.035 8.715 1.00 76.31 77 ASP A CA 1
ATOM 597 C C . ASP A 1 77 ? 17.786 -2.677 7.370 1.00 76.31 77 ASP A C 1
ATOM 599 O O . ASP A 1 77 ? 18.602 -2.713 6.448 1.00 76.31 77 ASP A O 1
ATOM 603 N N . ARG A 1 78 ? 16.567 -3.200 7.249 1.00 69.25 78 ARG A N 1
ATOM 604 C CA . ARG A 1 78 ? 16.111 -3.878 6.044 1.00 69.25 78 ARG A CA 1
ATOM 605 C C . ARG A 1 78 ? 15.345 -2.952 5.095 1.00 69.25 78 ARG A C 1
ATOM 607 O O . ARG A 1 78 ? 15.034 -3.372 3.985 1.00 69.25 78 ARG A O 1
ATOM 614 N N . ASN A 1 79 ? 15.036 -1.715 5.481 1.00 76.81 79 ASN A N 1
ATOM 615 C CA . ASN A 1 79 ? 14.314 -0.781 4.626 1.00 76.81 79 ASN A CA 1
ATOM 616 C C . ASN A 1 79 ? 15.279 -0.079 3.647 1.00 76.81 79 ASN A C 1
ATOM 618 O O . ASN A 1 79 ? 16.088 0.746 4.075 1.00 76.81 79 ASN A O 1
ATOM 622 N N . PRO A 1 80 ? 15.197 -0.336 2.326 1.00 76.00 80 PRO A N 1
ATOM 623 C CA . PRO A 1 80 ? 16.124 0.255 1.361 1.00 76.00 80 PRO A CA 1
ATOM 624 C C . PRO A 1 80 ? 16.086 1.790 1.329 1.00 76.00 80 PRO A C 1
ATOM 626 O O . PRO A 1 80 ? 17.060 2.402 0.897 1.00 76.00 80 PRO A O 1
ATOM 629 N N . ILE A 1 81 ? 14.994 2.412 1.800 1.00 78.69 81 ILE A N 1
ATOM 630 C CA . ILE A 1 81 ? 14.846 3.876 1.837 1.00 78.69 81 ILE A CA 1
ATOM 631 C C . ILE A 1 81 ? 15.725 4.561 2.868 1.00 78.69 81 ILE A C 1
ATOM 633 O O . ILE A 1 81 ? 15.969 5.752 2.729 1.00 78.69 81 ILE A O 1
ATOM 637 N N . GLU A 1 82 ? 16.237 3.832 3.859 1.00 76.81 82 GLU A N 1
ATOM 638 C CA . GLU A 1 82 ? 17.164 4.410 4.835 1.00 76.81 82 GLU A CA 1
ATOM 639 C C . GLU A 1 82 ? 18.550 4.690 4.235 1.00 76.81 82 GLU A C 1
ATOM 641 O O . GLU A 1 82 ? 19.323 5.447 4.815 1.00 76.81 82 GLU A O 1
ATOM 646 N N . ASN A 1 83 ? 18.862 4.109 3.069 1.00 76.81 83 ASN A N 1
ATOM 647 C CA . ASN A 1 83 ? 20.156 4.248 2.394 1.00 76.81 83 ASN A CA 1
ATOM 648 C C . ASN A 1 83 ? 20.126 5.194 1.175 1.00 76.81 83 ASN A C 1
ATOM 650 O O . ASN A 1 83 ? 21.095 5.219 0.412 1.00 76.81 83 ASN A O 1
ATOM 654 N N . LEU A 1 84 ? 19.024 5.924 0.962 1.00 69.19 84 LEU A N 1
ATOM 655 C CA . LEU A 1 84 ? 18.903 6.976 -0.059 1.00 69.19 84 LEU A CA 1
ATOM 656 C C . LEU A 1 84 ? 19.156 8.363 0.534 1.00 69.19 84 LEU A C 1
ATOM 658 O O . LEU A 1 84 ? 19.789 9.174 -0.178 1.00 69.19 84 LEU A O 1
#

Solvent-accessible surface area (backbone atoms only — not comparable to full-atom values): 5436 Å² total; per-residue (Å²): 108,54,98,84,44,83,49,77,86,80,90,74,94,64,88,80,40,38,66,58,46,48,53,45,42,62,72,41,45,49,61,38,44,42,75,66,47,53,93,53,89,68,72,47,79,73,70,84,47,74,36,60,65,26,69,69,36,50,47,52,33,57,77,68,71,45,46,68,56,91,67,75,81,93,54,68,93,74,46,75,75,82,80,112

Mean predicted aligned error: 4.61 Å

Sequence (84 aa):
MSSAGVVLLCFIKSRINAAIYQEILEHFMLPSADKLYGDADFISQEDLTPAHTAKSTKTWFNDHGITVLDWPANSPDRNPIENL

Organism: NCBI:txid171643

Radius of gyration: 12.78 Å; Cα contacts (8 Å, |Δi|>4): 71; chains: 1; bounding box: 30×28×30 Å

InterPro domains:
  IPR036397 Ribonuclease H superfamily [G3DSA:3.30.420.10] (1-84)
  IPR038717 Tc1-like transposase, DDE domain [PF13358] (7-84)

=== Feature glossary ===
The record interleaves many kinds of information about one protein. Here is each kind framed as the question it answers.

Q: What are the backbone torsion angles?
A: φ (phi) and ψ (psi) are the two rotatable backbone dihedrals per residue: φ is the C(i-1)–N–Cα–C torsion, ψ is the N–Cα–C–N(i+1) torsion, both in degrees on (−180°, 180°]. α-helical residues cluster near (−60°, −45°); β-strand residues near (−120°, +130°). A Ramachandran plot is simply a scatter of (φ, ψ) for every residue.

Q: What is the amino-acid chain?
A: This is the polypeptide sequence — one letter per residue, N-terminus first. Length ranges from a few dozen residues for small domains to over a thousand for large multi-domain proteins.

Q: How mobile is each atom in the crystal?
A: For experimental (PDB) structures, the B-factor (temperature factor) quantifies the positional spread of each atom in the crystal — a combination of thermal vibration and static disorder — in units of Å². High B-factors mark flexible loops or poorly resolved regions; low B-factors mark the rigid, well-ordered core.

Q: Are the domains correctly placed relat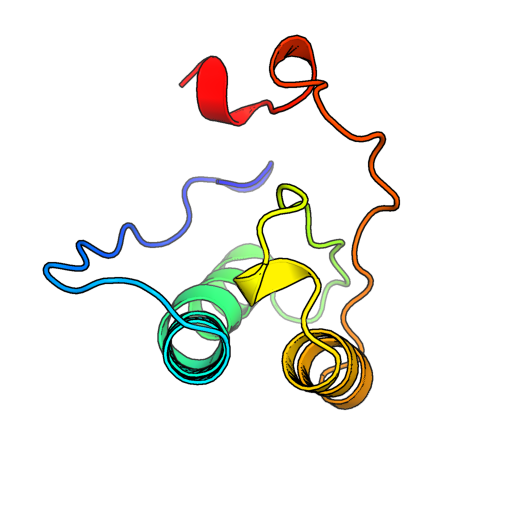ive to each other?
A: Predicted Aligned Error (PAE) is an AlphaFold confidence matrix: entry (i, j) is the expected error in the position of residue j, in ångströms, when the prediction is superimposed on the true structure at residue i. Low PAE within a block of residues means that block is internally rigid and well-predicted; high PAE between two blocks means their relative placement is uncertain even if each block individually is confident.

Q: How confident is the AlphaFold model at each residue?
A: pLDDT is the predicted lDDT-Cα score: AlphaFold's confidence that the local environment of each residue (all inter-atomic distances within 15 Å) is correctly placed. It is a per-residue number between 0 and 100, with higher meaning more reliable.

Q: What family and function is it annotated with?
A: Functional annotations link the protein to curated databases. InterPro entries identify conserved domains and families by matching the sequence against member-database signatures (Pfam, PROSITE, CDD, …). Gene Ontology (GO) terms describe molecular function, biological process, and cellular component in a controlled vocabulary. CATH places the structure in a hierarchical fold classification (Class/Architecture/Topology/Homologous-superfamily). The organism is the source species.

Q: How big and how compact is the whole molecule?
A: Three whole-structure scalars: the radius of gyration (RMS distance of Cα from centroid, in Å), the count of Cα–Cα contacts (pairs closer than 8 Å and separated by more than four residues in sequence — i.e. tertiary, not local, contacts), and the bounding-box dimensions. Together they distinguish compact globular folds from extended fibres or disordered chains.

Q: What known structures does this most resemble?
A: The Foldseek neighbor list gives the closest experimentally determined structures in the PDB, ranked by structural alignment. TM-score near 1 means near-identical fold; near 0.3 means only rough topology match. This is how one finds what a novel AlphaFold prediction most resembles in the solved-structure universe.

Q: Which residues are buried vs exposed?
A: SASA measures how much of the protein is reachable by solvent. It is computed by rolling a water-sized probe over the atomic surface and summing the exposed area (Å²). Per-residue SASA distinguishes core (buried, low SASA) from surface (exposed, high SASA) residues; total SASA is a whole-molecule size measure.

Q: Which residues are in helices, strands, or loops?
A: Eight-state secondary structure (DSSP): H is the canonical α-helix, G the tighter 3₁₀-helix, I the wider π-helix; E/B are β-structure, T and S are turns and bends, and '-' is everything else. DSSP derives these from the pattern of main-chain N–H···O=C hydrogen bonds, not from the sequence.

Q: Where is each backbone atom in 3D?
A: Structure coordinates are given as an mmCIF _atom_site loop: one row per atom with element, residue name, chain id, sequence number, and x/y/z position in Å. Only the four main-chain atoms per residue are included here; side chains are omitted to keep the record compact.

Q: What if only a Cα trace is available?
A: Three-state secondary structure (P-SEA) collapses the eight DSSP classes into helix (a), strand (b), and coil (c). P-SEA assigns these from Cα geometry alone — distances and angles — without requiring backbone oxygens, so it works on any Cα trace.

Q: What do the rendered images show?
A: The six renders are orthographic views along the three Cartesian axes in both directions. Representation (cartoon, sticks, or surface) and color scheme (sequence-rainbow or by-chain) vary across proteins so the training set covers all the common visualization conventions.

Q: What does the local fold look like, residue by residue?
A: Foldseek's 3Di representation compresses backbone geometry into a per-residue letter drawn from a learned twenty-state alphabet. It captures the tertiary interaction pattern around each residue — which residues are packed against it in space, regardless of where they are in sequence.

Q: What do the diagnostic plots show?
A: The contact map is a binary N×N matrix image: pixel (i, j) is dark where Cα_i and Cα_j are within 8 Å and |i−j|>4. Because the |i−j|>4 filter removes local helical contacts, off-diagonal stripes parallel to the main diagonal indicate parallel β-sheets; stripes perpendicular to it indicate antiparallel β-sheets. The Ramachandran plot scatters every residue's (φ, ψ) pair against the sterically allowed regions. The PAE heatmap renders the predicted-aligned-error matrix.